Protein AF-A0A7C7UIP4-F1 (afdb_monomer_lite)

Radius of gyration: 15.4 Å; chains: 1; bounding box: 31×30×36 Å

pLDDT: mean 85.53, std 9.99, range [42.44, 94.38]

Secondary structure (DSSP, 8-state):
---GGGS--PPPSS--EEEEE--SHHHHHHHHHHHHTT-EEEEE-SSSSSSTHHHHHHTSHHHHHHHT-

Structure (mmCIF, N/CA/C/O backbone):
data_AF-A0A7C7UIP4-F1
#
_entry.id   AF-A0A7C7UIP4-F1
#
loop_
_atom_site.group_PDB
_atom_site.id
_atom_site.type_symbol
_atom_site.label_atom_id
_atom_site.label_alt_id
_atom_site.label_comp_id
_atom_site.label_asym_id
_atom_site.label_entity_id
_atom_site.label_seq_id
_atom_site.pdbx_PDB_ins_code
_atom_site.Cartn_x
_atom_site.Cartn_y
_atom_site.Cartn_z
_atom_site.occupancy
_atom_site.B_iso_or_equiv
_atom_site.auth_seq_id
_atom_site.auth_comp_id
_atom_site.auth_asym_id
_atom_site.auth_atom_id
_atom_site.pdbx_PDB_model_num
ATOM 1 N N . MET A 1 1 ? 16.789 -5.719 15.898 1.00 42.44 1 MET A N 1
ATOM 2 C CA . MET A 1 1 ? 15.793 -6.450 15.087 1.00 42.44 1 MET A CA 1
ATOM 3 C C . MET A 1 1 ? 14.479 -6.346 15.839 1.00 42.44 1 MET A C 1
ATOM 5 O O . MET A 1 1 ? 14.437 -6.790 16.977 1.00 42.44 1 MET A O 1
ATOM 9 N N . VAL A 1 2 ? 13.495 -5.627 15.302 1.00 47.50 2 VAL A N 1
ATOM 10 C CA . VAL A 1 2 ? 12.218 -5.367 15.995 1.00 47.50 2 VAL A CA 1
ATOM 11 C C . VAL A 1 2 ? 11.265 -6.529 15.704 1.00 47.50 2 VAL A C 1
ATOM 13 O O . VAL A 1 2 ? 11.250 -7.025 14.579 1.00 47.50 2 VAL A O 1
ATOM 16 N N . LYS A 1 3 ? 10.522 -7.000 16.710 1.00 72.06 3 LYS A N 1
ATOM 17 C CA . LYS A 1 3 ? 9.629 -8.164 16.618 1.00 72.06 3 LYS A CA 1
ATOM 18 C C . LYS A 1 3 ? 8.185 -7.675 16.478 1.00 72.06 3 LYS A C 1
ATOM 20 O O . LYS A 1 3 ? 7.673 -7.029 17.384 1.00 72.06 3 LYS A O 1
ATOM 25 N N . GLU A 1 4 ? 7.524 -7.973 15.360 1.00 65.00 4 GLU A N 1
ATOM 26 C CA . GLU A 1 4 ? 6.159 -7.478 15.083 1.00 65.00 4 GLU A CA 1
ATOM 27 C C . GLU A 1 4 ? 5.131 -7.856 16.164 1.00 65.00 4 GLU A C 1
ATOM 29 O O . GLU A 1 4 ? 4.239 -7.070 16.466 1.00 65.00 4 GLU A O 1
ATOM 34 N N . ASN A 1 5 ? 5.275 -9.026 16.796 1.00 66.25 5 ASN A N 1
ATOM 35 C CA . ASN A 1 5 ? 4.320 -9.522 17.795 1.00 66.25 5 ASN A CA 1
ATOM 36 C C . ASN A 1 5 ? 4.369 -8.794 19.149 1.00 66.25 5 ASN A C 1
ATOM 38 O O . ASN A 1 5 ? 3.534 -9.070 20.005 1.00 66.25 5 ASN A O 1
ATOM 42 N N . GLU A 1 6 ? 5.333 -7.898 19.369 1.00 76.62 6 GLU A N 1
ATOM 43 C CA . GLU A 1 6 ? 5.446 -7.147 20.628 1.00 76.62 6 GLU A CA 1
ATOM 44 C C . GLU A 1 6 ? 4.560 -5.888 20.655 1.00 76.62 6 GLU A C 1
ATOM 46 O O . GLU A 1 6 ? 4.392 -5.284 21.712 1.00 76.62 6 GLU A O 1
ATOM 51 N N . TYR A 1 7 ? 3.934 -5.528 19.526 1.00 71.06 7 TYR A N 1
ATOM 52 C CA . TYR A 1 7 ? 3.038 -4.376 19.416 1.00 71.06 7 TYR A CA 1
ATOM 53 C C . TYR A 1 7 ? 1.615 -4.822 19.048 1.00 71.06 7 TYR A C 1
ATOM 55 O O . TYR A 1 7 ? 1.317 -5.027 17.867 1.00 71.06 7 TYR A O 1
ATOM 63 N N . PRO A 1 8 ? 0.716 -4.996 20.036 1.00 67.19 8 PRO A N 1
ATOM 64 C CA . PRO A 1 8 ? -0.670 -5.342 19.759 1.00 67.19 8 PRO A CA 1
ATOM 65 C C . PRO A 1 8 ? -1.339 -4.240 18.928 1.00 67.19 8 PRO A C 1
ATOM 67 O O . PRO A 1 8 ? -1.219 -3.050 19.218 1.00 67.19 8 PRO A O 1
ATOM 70 N N . LYS A 1 9 ? -2.053 -4.646 17.875 1.00 73.56 9 LYS A N 1
ATOM 71 C CA . LYS A 1 9 ? -2.856 -3.739 17.050 1.00 73.56 9 LYS A CA 1
ATOM 72 C C . LYS A 1 9 ? -4.098 -3.3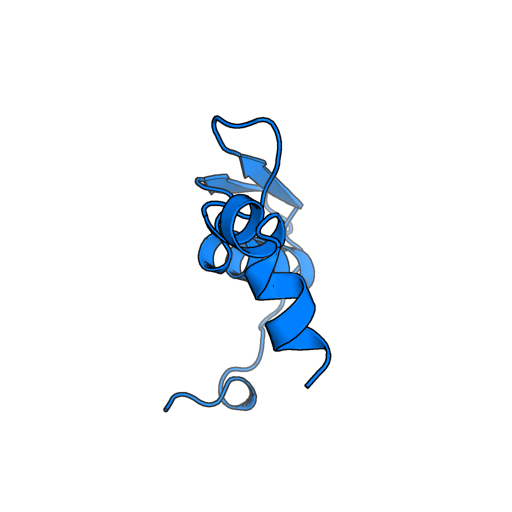37 17.831 1.00 73.56 9 LYS A C 1
ATOM 74 O O . LYS A 1 9 ? -4.995 -4.157 18.014 1.00 73.56 9 LYS A O 1
ATOM 79 N N . GLU A 1 10 ? -4.163 -2.086 18.271 1.00 77.88 10 GLU A N 1
ATOM 80 C CA . GLU A 1 10 ? -5.413 -1.552 18.800 1.00 77.88 10 GLU A CA 1
ATOM 81 C C . GLU A 1 10 ? -6.402 -1.280 17.651 1.00 77.88 10 GLU A C 1
ATOM 83 O O . GLU A 1 10 ? -6.006 -0.783 16.585 1.00 77.88 10 GLU A O 1
ATOM 88 N N . PRO A 1 11 ? -7.690 -1.620 17.832 1.00 78.56 11 PRO A N 1
ATOM 89 C CA . PRO A 1 11 ? -8.727 -1.239 16.888 1.00 78.56 11 PRO A CA 1
ATOM 90 C C . PRO A 1 11 ? -8.923 0.282 16.894 1.00 78.56 11 PRO A C 1
ATOM 92 O O . PRO A 1 11 ? -8.749 0.959 17.909 1.00 78.56 11 PRO A O 1
ATOM 95 N N . ALA A 1 12 ? -9.321 0.826 15.749 1.00 79.56 12 ALA A N 1
ATOM 96 C CA . ALA A 1 12 ? -9.659 2.228 15.605 1.00 79.56 12 ALA A CA 1
ATOM 97 C C . ALA A 1 12 ? -10.853 2.560 16.506 1.00 79.56 12 ALA A C 1
ATOM 99 O O . ALA A 1 12 ? -11.898 1.911 16.446 1.00 79.56 12 ALA A O 1
ATOM 100 N N . LYS A 1 13 ? -10.714 3.605 17.327 1.00 77.12 13 LYS A N 1
ATOM 101 C CA . LYS A 1 13 ? -11.803 4.087 18.194 1.00 77.12 13 LYS A CA 1
ATOM 102 C C . LYS A 1 13 ? -13.006 4.579 17.379 1.00 77.12 13 LYS A C 1
ATOM 104 O O . LYS A 1 13 ? -14.136 4.481 17.847 1.00 77.12 13 LYS A O 1
ATOM 109 N N . GLN A 1 14 ? -12.757 5.086 16.170 1.00 78.62 14 GLN A N 1
ATOM 110 C CA . GLN A 1 14 ? -13.746 5.480 15.166 1.00 78.62 14 GLN A CA 1
ATOM 111 C C . GLN A 1 14 ? -13.215 5.141 13.769 1.00 78.62 14 GLN A C 1
ATOM 113 O O . GLN A 1 14 ? -12.019 5.273 13.510 1.00 78.62 14 GLN A O 1
ATOM 118 N N . SER A 1 15 ? -14.102 4.706 12.868 1.00 76.62 15 SER A N 1
ATOM 119 C CA . SER A 1 15 ? -13.741 4.415 11.476 1.00 76.62 15 SER A CA 1
ATOM 120 C C . SER A 1 15 ? -13.600 5.722 10.693 1.00 76.62 15 SER A C 1
ATOM 122 O O . SER A 1 15 ? -14.554 6.234 10.108 1.00 76.62 15 SER A O 1
ATOM 124 N N . GLU A 1 16 ? -12.402 6.296 10.740 1.00 86.00 16 GLU A N 1
ATOM 125 C CA . GLU A 1 16 ? -12.042 7.490 9.978 1.00 86.00 16 GLU A CA 1
ATOM 126 C C . GLU A 1 16 ? -11.428 7.125 8.618 1.00 86.00 16 GLU A C 1
ATOM 128 O O . GLU A 1 16 ? -11.020 5.986 8.360 1.00 86.00 16 GLU A O 1
ATOM 133 N N . LYS A 1 17 ? -11.351 8.118 7.725 1.00 92.00 17 LYS A N 1
ATOM 134 C CA . LYS A 1 17 ? -10.669 7.981 6.435 1.00 92.00 17 LYS A CA 1
ATOM 135 C C . LYS A 1 17 ? -9.181 8.265 6.598 1.00 92.00 17 LYS A C 1
ATOM 137 O O . LYS A 1 17 ? -8.810 9.349 7.039 1.00 92.00 17 LYS A O 1
ATOM 142 N N . ALA A 1 18 ? -8.341 7.330 6.166 1.00 90.44 18 ALA A N 1
ATOM 143 C CA . ALA A 1 18 ? -6.891 7.485 6.151 1.00 90.44 18 ALA A CA 1
ATOM 144 C C . ALA A 1 18 ? -6.377 7.546 4.706 1.00 90.44 18 ALA A C 1
ATOM 146 O O . ALA A 1 18 ? -6.569 6.609 3.929 1.00 90.44 18 ALA A O 1
ATOM 147 N N . LEU A 1 19 ? -5.706 8.642 4.345 1.00 92.00 19 LEU A N 1
ATOM 148 C CA . LEU A 1 19 ? -5.007 8.777 3.066 1.00 92.00 19 LEU A CA 1
ATOM 149 C C . LEU A 1 19 ? -3.556 8.320 3.233 1.00 92.00 19 LEU A C 1
ATOM 151 O O . LEU A 1 19 ? -2.814 8.891 4.030 1.00 92.00 19 LEU A O 1
ATOM 155 N N . VAL A 1 20 ? -3.139 7.326 2.454 1.00 91.38 20 VAL A N 1
ATOM 156 C CA . VAL A 1 20 ? -1.754 6.840 2.448 1.00 91.38 20 VAL A CA 1
ATOM 157 C C . VAL A 1 20 ? -1.085 7.266 1.153 1.00 91.38 20 VAL A C 1
ATOM 159 O O . VAL A 1 20 ? -1.483 6.839 0.073 1.00 91.38 20 VAL A O 1
ATOM 162 N N . ILE A 1 21 ? -0.063 8.113 1.261 1.00 90.25 21 ILE A N 1
ATOM 163 C CA . ILE A 1 21 ? 0.661 8.664 0.113 1.00 90.25 21 ILE A CA 1
ATOM 164 C C . ILE A 1 21 ? 1.943 7.855 -0.105 1.00 90.25 21 ILE A C 1
ATOM 166 O O . ILE A 1 21 ? 2.724 7.683 0.829 1.00 90.25 21 ILE A O 1
ATOM 170 N N . ARG A 1 22 ? 2.178 7.457 -1.363 1.00 84.25 22 ARG A N 1
ATOM 171 C CA . ARG A 1 22 ? 3.254 6.576 -1.864 1.00 84.25 22 ARG A CA 1
ATOM 172 C C . ARG A 1 22 ? 2.981 5.091 -1.619 1.00 84.25 22 ARG A C 1
ATOM 174 O O . ARG A 1 22 ? 3.108 4.576 -0.514 1.00 84.25 22 ARG A O 1
ATOM 181 N N . GLY A 1 23 ? 2.667 4.392 -2.708 1.00 87.31 23 GLY A N 1
ATOM 182 C CA . GLY A 1 23 ? 2.372 2.962 -2.753 1.00 87.31 23 GLY A CA 1
ATOM 183 C C . GLY A 1 23 ? 3.601 2.057 -2.743 1.00 87.31 23 GLY A C 1
ATOM 184 O O . GLY A 1 23 ? 3.627 1.087 -3.485 1.00 87.31 23 GLY A O 1
ATOM 185 N N . GLU A 1 24 ? 4.634 2.379 -1.969 1.00 92.06 24 GLU A N 1
ATOM 186 C CA . GLU A 1 24 ? 5.806 1.510 -1.783 1.00 92.06 24 GLU A CA 1
ATOM 187 C C . GLU A 1 24 ? 5.545 0.461 -0.684 1.00 92.06 24 GLU A C 1
ATOM 189 O O . GLU A 1 24 ? 4.592 0.634 0.079 1.00 92.06 24 GLU A O 1
ATOM 194 N N . PRO A 1 25 ? 6.369 -0.599 -0.538 1.00 92.44 25 PRO A N 1
ATOM 195 C CA . PRO A 1 25 ? 6.119 -1.668 0.436 1.00 92.44 25 PRO A CA 1
ATOM 196 C C . PRO A 1 25 ? 5.833 -1.177 1.862 1.00 92.44 25 PRO A C 1
ATOM 198 O O . PRO A 1 25 ? 4.882 -1.636 2.489 1.00 92.44 25 PRO A O 1
ATOM 201 N N . ALA A 1 26 ? 6.580 -0.183 2.352 1.00 89.94 26 ALA A N 1
ATOM 202 C CA . ALA A 1 26 ? 6.350 0.394 3.678 1.00 89.94 26 ALA A CA 1
ATOM 203 C C . ALA A 1 26 ? 4.998 1.126 3.784 1.00 89.94 26 ALA A C 1
ATOM 205 O O . ALA A 1 26 ? 4.280 0.976 4.771 1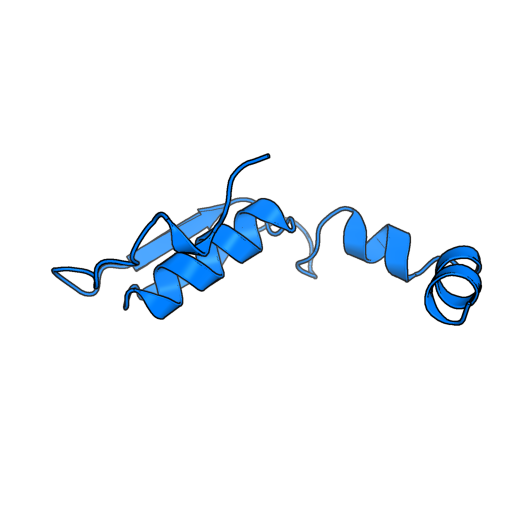.00 89.94 26 ALA A O 1
ATOM 206 N N . GLY A 1 27 ? 4.624 1.896 2.756 1.00 90.69 27 GLY A N 1
ATOM 207 C CA . GLY A 1 27 ? 3.336 2.592 2.709 1.00 90.69 27 GLY A CA 1
ATOM 208 C C . GLY A 1 27 ? 2.166 1.616 2.600 1.00 90.69 27 GLY A C 1
ATOM 209 O O . GLY A 1 27 ? 1.160 1.773 3.286 1.00 90.69 27 GLY A O 1
ATOM 210 N N . MET A 1 28 ? 2.317 0.562 1.797 1.00 93.00 28 MET A N 1
ATOM 211 C CA . MET A 1 28 ? 1.331 -0.511 1.676 1.00 93.00 28 MET A CA 1
ATOM 212 C C . MET A 1 28 ? 1.156 -1.278 2.987 1.00 93.00 28 MET A C 1
ATOM 214 O O . MET A 1 28 ? 0.026 -1.609 3.338 1.00 93.00 28 MET A O 1
ATOM 218 N N . GLU A 1 29 ? 2.234 -1.512 3.735 1.00 92.69 29 GLU A N 1
ATOM 219 C CA . GLU A 1 29 ? 2.148 -2.155 5.046 1.00 92.69 29 GLU A CA 1
ATOM 220 C C . GLU A 1 29 ? 1.434 -1.260 6.066 1.00 92.69 29 GLU A C 1
ATOM 222 O O . GLU A 1 29 ? 0.528 -1.716 6.761 1.00 92.69 29 GLU A O 1
ATOM 227 N N . GLY A 1 30 ? 1.730 0.043 6.077 1.00 90.75 30 GLY A N 1
ATOM 228 C CA . GLY A 1 30 ? 0.976 1.014 6.874 1.00 90.75 30 GLY A CA 1
ATOM 229 C C . GLY A 1 30 ? -0.514 1.052 6.508 1.00 90.75 30 GLY A C 1
ATOM 230 O O . GLY A 1 30 ? -1.372 1.004 7.388 1.00 90.75 30 GLY A O 1
ATOM 231 N N . ALA A 1 31 ? -0.833 1.062 5.209 1.00 92.94 31 ALA A N 1
ATOM 232 C CA . ALA A 1 31 ? -2.203 0.999 4.702 1.00 92.94 31 ALA A CA 1
ATOM 233 C C . ALA A 1 31 ? -2.920 -0.287 5.136 1.00 92.94 31 ALA A C 1
ATOM 235 O O . ALA A 1 31 ? -4.071 -0.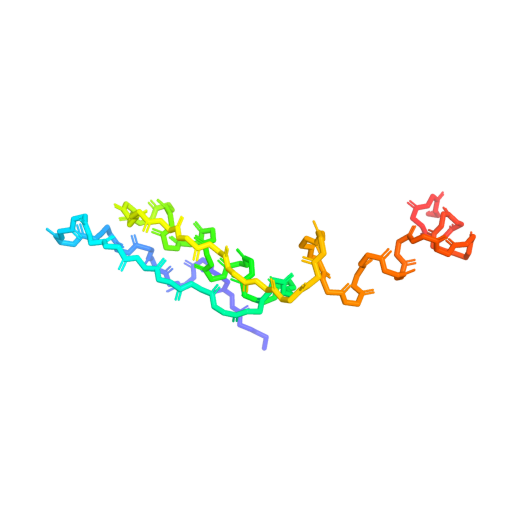245 5.570 1.00 92.94 31 ALA A O 1
ATOM 236 N N . ARG A 1 32 ? -2.235 -1.431 5.058 1.00 92.25 32 ARG A N 1
ATOM 237 C CA . ARG A 1 32 ? -2.761 -2.731 5.478 1.00 92.25 32 ARG A CA 1
ATOM 238 C C . ARG A 1 32 ? -3.049 -2.751 6.975 1.00 92.25 32 ARG A C 1
ATOM 240 O O . ARG A 1 32 ? -4.129 -3.178 7.374 1.00 92.25 32 ARG A O 1
ATOM 247 N N . ILE A 1 33 ? -2.111 -2.283 7.802 1.00 91.19 33 ILE A N 1
ATOM 248 C CA . ILE A 1 33 ? -2.290 -2.211 9.257 1.00 91.19 33 ILE A CA 1
ATOM 249 C C . ILE A 1 33 ? -3.4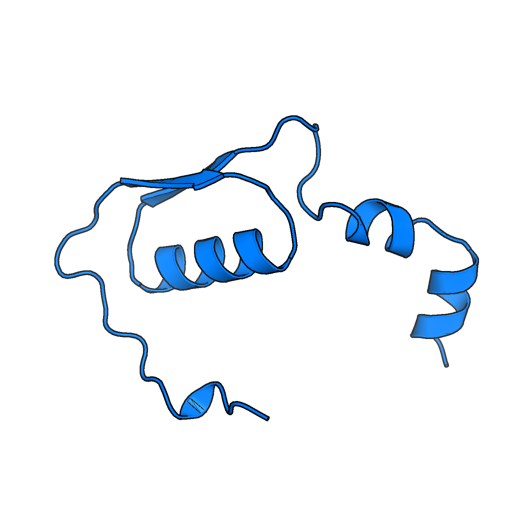72 -1.298 9.600 1.00 91.19 33 ILE A C 1
ATOM 251 O O . ILE A 1 33 ? -4.337 -1.713 10.364 1.00 91.19 33 ILE A O 1
ATOM 255 N N . ALA A 1 34 ? -3.566 -0.112 8.993 1.00 90.19 34 ALA A N 1
ATOM 256 C CA . ALA A 1 34 ? -4.677 0.810 9.224 1.00 90.19 34 ALA A CA 1
ATOM 257 C C . ALA A 1 34 ? -6.034 0.208 8.813 1.00 90.19 34 ALA A C 1
ATOM 259 O O . ALA A 1 34 ? -7.007 0.307 9.560 1.00 90.19 34 ALA A O 1
ATOM 260 N N . ALA A 1 35 ? -6.105 -0.472 7.667 1.00 91.50 35 ALA A N 1
ATOM 261 C CA . ALA A 1 35 ? -7.328 -1.144 7.232 1.00 91.50 35 ALA A CA 1
ATOM 262 C C . ALA A 1 35 ? -7.739 -2.262 8.206 1.00 91.50 35 ALA A C 1
ATOM 264 O O . ALA A 1 35 ? -8.908 -2.360 8.570 1.00 91.50 35 ALA A O 1
ATOM 265 N N . LEU A 1 36 ? -6.778 -3.061 8.687 1.00 90.81 36 LEU A N 1
ATOM 266 C CA . LEU A 1 36 ? -7.024 -4.091 9.705 1.00 90.81 36 LEU A CA 1
ATOM 267 C C . LEU A 1 36 ? -7.456 -3.506 11.053 1.00 90.81 36 LEU A C 1
ATOM 269 O O . LEU A 1 36 ? -8.234 -4.136 11.763 1.00 90.81 36 LEU A O 1
ATOM 273 N N . SER A 1 37 ? -6.989 -2.305 11.392 1.00 89.88 37 SER A N 1
ATOM 274 C CA . SER A 1 37 ? -7.466 -1.559 12.557 1.00 89.88 37 SER A CA 1
ATOM 275 C C . SER A 1 37 ? -8.864 -0.955 12.356 1.00 89.88 37 SER A C 1
ATOM 277 O O . SER A 1 37 ? -9.434 -0.473 13.324 1.00 89.88 37 SER A O 1
ATOM 279 N N . GLY A 1 38 ? -9.457 -0.995 11.156 1.00 90.44 38 GLY A N 1
ATOM 280 C CA . GLY A 1 38 ? -10.835 -0.544 10.901 1.00 90.44 38 GLY A CA 1
ATOM 281 C C . GLY A 1 38 ? -10.976 0.834 10.244 1.00 90.44 38 GLY A C 1
ATOM 282 O O . GLY A 1 38 ? -12.087 1.366 10.171 1.00 90.44 38 GLY A O 1
ATOM 283 N N . TYR A 1 39 ? -9.884 1.421 9.747 1.00 92.81 39 TYR A N 1
ATOM 284 C CA . TYR A 1 39 ? -9.931 2.662 8.967 1.00 92.81 39 TYR A CA 1
ATOM 285 C C . TYR A 1 39 ? -10.388 2.412 7.524 1.00 92.81 39 TYR A C 1
ATOM 287 O O . TYR A 1 39 ? -10.045 1.399 6.910 1.00 92.81 39 TYR A O 1
ATOM 295 N N . GLN A 1 40 ? -11.088 3.385 6.933 1.00 94.25 40 GLN A N 1
ATOM 296 C CA . GLN A 1 40 ? -11.300 3.415 5.488 1.00 94.25 40 GLN A CA 1
ATOM 297 C C . GLN A 1 40 ? -10.043 3.979 4.819 1.00 94.25 40 GLN A C 1
ATOM 299 O O . GLN A 1 40 ? -9.815 5.190 4.805 1.00 94.25 40 GLN A O 1
ATOM 304 N N . VAL A 1 41 ? -9.215 3.097 4.265 1.00 94.38 41 VAL A N 1
ATOM 305 C CA . VAL A 1 41 ? -7.923 3.486 3.694 1.00 94.38 41 VAL A CA 1
ATOM 306 C C . VAL A 1 41 ? -8.040 3.800 2.206 1.00 94.38 41 VAL A C 1
ATOM 308 O O . VAL A 1 41 ? -8.600 3.025 1.434 1.00 94.38 41 VAL A O 1
ATOM 311 N N . ILE A 1 42 ? -7.460 4.928 1.802 1.00 93.38 42 ILE A N 1
ATOM 312 C CA . ILE A 1 42 ? -7.324 5.349 0.409 1.00 93.38 42 ILE A CA 1
ATOM 313 C C . ILE A 1 42 ? -5.822 5.420 0.101 1.00 93.38 42 ILE A C 1
ATOM 315 O O . ILE A 1 42 ? -5.163 6.376 0.513 1.00 93.38 42 ILE A O 1
ATOM 319 N N . PRO A 1 43 ? -5.237 4.421 -0.577 1.00 89.75 43 PRO A N 1
ATOM 320 C CA . PRO A 1 43 ? -3.865 4.518 -1.052 1.00 89.75 43 PRO A CA 1
ATOM 321 C C . PRO A 1 43 ? -3.794 5.420 -2.291 1.00 89.75 43 PRO A C 1
ATOM 323 O O . PRO A 1 43 ? -4.601 5.295 -3.211 1.00 89.75 43 PRO A O 1
ATOM 326 N N . TYR A 1 44 ? -2.803 6.307 -2.333 1.00 91.12 44 TYR A N 1
ATOM 327 C CA . TYR A 1 44 ? -2.527 7.191 -3.460 1.00 91.12 44 TYR A CA 1
ATOM 328 C C . TYR A 1 44 ? -1.052 7.145 -3.854 1.00 91.12 44 TYR A C 1
ATOM 330 O O . TYR A 1 44 ? -0.145 7.220 -3.021 1.00 91.12 44 TYR A O 1
ATOM 338 N N . GLN A 1 45 ? -0.811 7.088 -5.156 1.00 91.25 45 GLN A N 1
ATOM 339 C CA . GLN A 1 45 ? 0.498 7.303 -5.751 1.00 91.25 45 GLN A CA 1
ATOM 340 C C . GLN A 1 45 ? 0.339 7.841 -7.172 1.00 91.25 45 GLN A C 1
ATOM 342 O O . GLN A 1 45 ? -0.724 7.725 -7.775 1.00 91.25 45 GLN A O 1
ATOM 347 N N . GLU A 1 46 ? 1.423 8.380 -7.713 1.00 90.88 46 GLU A N 1
ATOM 348 C CA . GLU A 1 46 ? 1.448 8.942 -9.062 1.00 90.88 46 GLU A CA 1
ATOM 349 C C . GLU A 1 46 ? 1.333 7.875 -10.163 1.00 90.88 46 GLU A C 1
ATOM 351 O O . GLU A 1 46 ? 0.717 8.104 -11.203 1.00 90.88 46 GLU A O 1
ATOM 356 N N . THR A 1 47 ? 1.915 6.691 -9.955 1.00 88.44 47 THR A N 1
ATOM 357 C CA . THR A 1 47 ? 1.960 5.657 -10.997 1.00 88.44 47 THR A CA 1
ATOM 358 C C . THR A 1 47 ? 0.692 4.797 -11.012 1.00 88.44 47 THR A C 1
ATOM 360 O O . THR A 1 47 ? -0.095 4.761 -10.065 1.00 88.44 47 THR A O 1
ATOM 363 N N . ARG A 1 48 ? 0.491 4.033 -12.092 1.00 88.31 48 ARG A N 1
ATOM 364 C CA . ARG A 1 48 ? -0.702 3.181 -12.259 1.00 88.31 48 ARG A CA 1
ATOM 365 C C . ARG A 1 48 ? -0.738 1.936 -11.364 1.00 88.31 48 ARG A C 1
ATOM 367 O O . ARG A 1 48 ? -1.791 1.315 -11.266 1.00 88.31 48 ARG A O 1
ATOM 374 N N . ARG A 1 49 ? 0.388 1.514 -10.776 1.00 89.25 49 ARG A N 1
ATOM 375 C CA . ARG A 1 49 ? 0.504 0.245 -10.029 1.00 89.25 49 ARG A CA 1
ATOM 376 C C . ARG A 1 49 ? 1.239 0.432 -8.713 1.00 89.25 49 ARG A C 1
ATOM 378 O O . ARG A 1 49 ? 2.371 0.911 -8.733 1.00 89.25 49 ARG A O 1
ATOM 385 N N . LEU A 1 50 ? 0.610 0.038 -7.606 1.00 9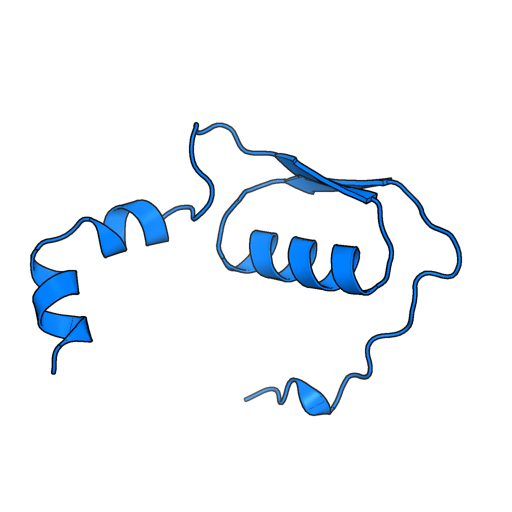1.00 50 LEU A N 1
ATOM 386 C CA . LEU A 1 50 ? 1.266 -0.016 -6.298 1.00 91.00 50 LEU A CA 1
ATOM 387 C C . LEU A 1 50 ? 2.440 -1.008 -6.330 1.00 91.00 50 LEU A C 1
ATOM 389 O O . LEU A 1 50 ? 2.479 -1.912 -7.163 1.00 91.00 50 LEU A O 1
ATOM 393 N N . GLY A 1 51 ? 3.365 -0.847 -5.391 1.00 89.81 51 GLY A N 1
ATOM 394 C CA . GLY A 1 51 ? 4.544 -1.683 -5.183 1.00 89.81 51 GLY A CA 1
ATOM 395 C C . GLY A 1 51 ? 5.870 -0.934 -5.338 1.00 89.81 51 GLY A C 1
ATOM 396 O O . GLY A 1 51 ? 6.916 -1.499 -5.037 1.00 89.81 51 GLY A O 1
ATOM 397 N N . GLY A 1 52 ? 5.857 0.328 -5.782 1.00 89.25 52 GLY A N 1
ATOM 398 C CA . GLY A 1 52 ? 7.071 1.137 -5.938 1.00 89.25 52 GLY A CA 1
ATOM 399 C C . GLY A 1 52 ? 8.158 0.431 -6.753 1.00 89.25 52 GLY A C 1
ATOM 400 O O . GLY A 1 52 ? 7.883 -0.200 -7.775 1.00 89.25 52 GLY A O 1
ATOM 401 N N . GLN A 1 53 ? 9.397 0.491 -6.265 1.00 89.81 53 GLN A N 1
ATOM 402 C CA . GLN A 1 53 ? 10.544 -0.180 -6.888 1.00 89.81 53 GLN A CA 1
ATOM 403 C C . GLN A 1 53 ? 10.425 -1.712 -6.919 1.00 89.81 53 GLN A C 1
ATOM 405 O O . GLN A 1 53 ? 11.019 -2.349 -7.789 1.00 89.81 53 GLN A O 1
ATOM 410 N N . SER A 1 54 ? 9.622 -2.323 -6.040 1.00 89.88 54 SER A N 1
ATOM 411 C CA . SER A 1 54 ? 9.402 -3.774 -6.064 1.00 89.88 54 SER A CA 1
ATOM 412 C C . SER A 1 54 ? 8.719 -4.228 -7.352 1.00 89.88 54 SER A C 1
ATOM 414 O O . SER A 1 54 ? 9.003 -5.321 -7.824 1.00 89.88 54 SER A O 1
ATOM 416 N N . VAL A 1 55 ? 7.890 -3.384 -7.980 1.00 90.38 55 VAL A N 1
ATOM 417 C CA . VAL A 1 55 ? 7.289 -3.701 -9.289 1.00 90.38 55 VAL A CA 1
ATOM 418 C C . VAL A 1 55 ? 8.371 -3.911 -10.349 1.00 90.38 55 VAL A C 1
ATOM 420 O O . VAL A 1 55 ? 8.270 -4.835 -11.151 1.00 90.38 55 VAL A O 1
ATOM 423 N N . LEU A 1 56 ? 9.410 -3.072 -10.343 1.00 89.62 56 LEU A N 1
ATOM 424 C CA . LEU A 1 56 ? 10.524 -3.173 -11.286 1.00 89.62 56 LEU A CA 1
ATOM 425 C C . LEU A 1 56 ? 11.433 -4.356 -10.950 1.00 89.62 56 LEU A C 1
ATOM 427 O O . LEU A 1 56 ? 11.809 -5.105 -11.848 1.00 89.62 56 LEU A O 1
ATOM 431 N N . ALA A 1 57 ? 11.740 -4.557 -9.666 1.00 89.88 57 ALA A N 1
ATOM 432 C CA . ALA A 1 57 ? 12.559 -5.680 -9.216 1.00 89.88 57 ALA A CA 1
ATOM 433 C C . ALA A 1 57 ? 11.937 -7.028 -9.620 1.00 89.88 57 ALA A C 1
ATOM 435 O O . ALA A 1 57 ? 12.618 -7.862 -10.217 1.00 89.88 57 ALA A O 1
ATOM 436 N N . CYS A 1 58 ? 10.632 -7.200 -9.383 1.00 90.25 58 CYS A N 1
ATOM 437 C CA . CYS A 1 58 ? 9.908 -8.428 -9.710 1.00 90.25 58 CYS A CA 1
ATOM 438 C C . CYS A 1 58 ? 9.757 -8.682 -11.217 1.00 90.25 58 CYS A C 1
ATOM 440 O O . CYS A 1 58 ? 9.500 -9.812 -11.613 1.00 90.25 58 CYS A O 1
ATOM 442 N N . ALA A 1 59 ? 9.893 -7.655 -12.060 1.00 88.81 59 ALA A N 1
ATOM 443 C CA . ALA A 1 59 ? 9.813 -7.799 -13.513 1.00 88.81 59 ALA A CA 1
ATOM 444 C C . ALA A 1 59 ? 11.141 -8.247 -14.152 1.00 88.81 59 ALA A C 1
ATOM 446 O O . ALA A 1 59 ? 11.185 -8.506 -15.355 1.00 88.81 59 ALA A O 1
ATOM 447 N N . SER A 1 60 ? 12.232 -8.298 -13.382 1.00 89.06 60 SER A N 1
ATOM 448 C CA . SER A 1 60 ? 13.546 -8.686 -13.897 1.00 89.06 60 SER A CA 1
ATOM 449 C C . SER A 1 60 ? 13.670 -10.206 -14.056 1.00 89.06 60 SER A C 1
ATOM 451 O O . SER A 1 60 ? 13.245 -10.967 -13.189 1.00 89.06 60 SER A O 1
ATOM 453 N N . ALA A 1 61 ? 14.315 -10.659 -15.135 1.00 84.75 61 ALA A N 1
ATOM 454 C CA . ALA A 1 61 ? 14.573 -12.086 -15.362 1.00 84.75 61 ALA A CA 1
ATOM 455 C C . ALA A 1 61 ? 15.423 -12.711 -14.238 1.00 84.75 61 ALA A C 1
ATOM 457 O O . ALA A 1 61 ? 15.279 -13.883 -13.908 1.00 84.75 61 ALA A O 1
ATOM 458 N N . GLN A 1 62 ? 16.294 -11.917 -13.609 1.00 88.88 62 GLN A N 1
ATOM 459 C CA . GLN A 1 62 ? 17.107 -12.352 -12.475 1.00 88.88 62 GLN A CA 1
ATOM 460 C C . GLN A 1 62 ? 16.262 -12.654 -11.231 1.00 88.88 62 GLN A C 1
ATOM 462 O O . GLN A 1 62 ? 16.625 -13.536 -10.454 1.00 88.88 62 GLN A O 1
ATOM 467 N N . PHE A 1 63 ? 15.149 -11.941 -11.034 1.00 89.25 63 PHE A N 1
ATOM 468 C CA . PHE A 1 63 ? 14.261 -12.172 -9.898 1.00 89.25 63 PHE A CA 1
ATOM 469 C C . PHE A 1 63 ? 13.581 -13.539 -9.979 1.00 89.25 63 PHE A C 1
ATOM 471 O O . PHE A 1 63 ? 13.495 -14.226 -8.968 1.00 89.25 63 PHE A O 1
ATOM 478 N N . GLU A 1 64 ? 13.174 -13.972 -11.174 1.00 84.44 64 GLU A N 1
ATOM 479 C CA . GLU A 1 64 ? 12.588 -15.301 -11.382 1.00 84.44 64 GLU A CA 1
ATOM 480 C C . GLU A 1 64 ? 13.564 -16.422 -11.001 1.00 84.44 64 GLU A C 1
ATOM 482 O O . GLU A 1 64 ? 13.185 -17.373 -10.322 1.00 84.44 64 GLU A O 1
ATOM 487 N N . THR A 1 65 ? 14.8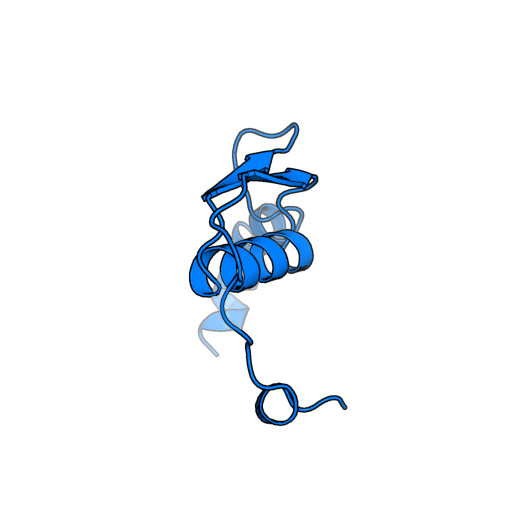45 -16.289 -11.346 1.00 88.12 65 THR A N 1
ATOM 488 C CA . THR A 1 65 ? 15.872 -17.246 -10.908 1.00 88.12 65 THR A CA 1
ATOM 489 C C . THR A 1 65 ? 16.079 -17.214 -9.391 1.00 88.12 65 THR A C 1
ATOM 491 O O . THR A 1 65 ? 16.270 -18.261 -8.780 1.00 88.12 65 THR A O 1
ATOM 494 N N . LEU A 1 66 ? 16.035 -16.028 -8.773 1.00 89.94 66 LEU A N 1
ATOM 495 C CA . LEU A 1 66 ? 16.274 -15.847 -7.338 1.00 89.94 66 LEU A CA 1
ATOM 496 C C . LEU A 1 66 ? 15.199 -16.509 -6.466 1.00 89.94 66 LEU A C 1
ATOM 498 O O . LEU A 1 66 ? 15.527 -17.068 -5.426 1.00 89.94 66 LEU A O 1
ATOM 502 N N . ILE A 1 67 ? 13.926 -16.424 -6.860 1.00 88.25 67 ILE A N 1
ATOM 503 C CA . ILE A 1 67 ? 12.808 -16.929 -6.044 1.00 88.25 67 ILE A CA 1
ATOM 504 C C . ILE A 1 67 ? 12.582 -18.442 -6.165 1.00 88.25 67 ILE A C 1
ATOM 506 O O . ILE A 1 67 ? 11.819 -18.998 -5.381 1.00 88.25 67 ILE A O 1
ATOM 510 N N . ASN A 1 68 ? 13.204 -19.088 -7.155 1.00 87.38 68 ASN A N 1
ATOM 511 C CA . ASN A 1 68 ? 13.068 -20.522 -7.431 1.00 87.38 68 ASN A CA 1
ATOM 512 C C . ASN A 1 68 ? 14.269 -21.353 -6.937 1.00 87.38 68 ASN A C 1
ATOM 514 O O . ASN A 1 68 ? 14.359 -22.539 -7.258 1.00 87.38 68 ASN A O 1
ATOM 518 N N . TYR A 1 69 ? 15.194 -20.730 -6.205 1.00 74.69 69 TYR A N 1
ATOM 519 C CA . TYR A 1 69 ? 16.335 -21.379 -5.555 1.00 74.69 69 TYR A CA 1
ATOM 520 C C . TYR A 1 69 ? 15.969 -21.836 -4.140 1.00 74.69 69 TYR A C 1
ATOM 522 O O . TYR A 1 69 ? 16.439 -22.925 -3.739 1.00 74.69 69 TYR A O 1
#

Sequence (69 aa):
MVKENEYPKEPAKQSEKALVIRGEPAGMEGARIAALSGYQVIPYQETRRLGGQSVLACASAQFETLINY

Foldseek 3Di:
DDDPVVDDQAADPDAEEDEQEALAPVSVVVQVSNVVSRHNYDYDYDDPDHHPCNVVVCPDPVNVVVVVD